Protein AF-A0A062IUS8-F1 (afdb_monomer)

Sequence (149 aa):
MNAIELIRKCTFEQAKKFIADIPEGFTHYSFEHQAFINLDYFSVSFLNAKPIQTPHLVNLNEFRRLVQSLDIILNHKGINTARMFAQQGRKLACSIEYAIKFSNPLEQDALVRLEMAVSDYDLIFGALESKPYPIPERKYTVQVHNWGY

Organism: NCBI:txid1310697

Mean predicted aligned error: 12.92 Å

Secondary structure (DSSP, 8-state):
--HHHHHHHS-HHHHHHHHHT--TTSEEEPTTS-EEEEGGGS--TT------SS--EEEHHHHHHHHHHHHHHHHTTSHHHHHHHHHHHHHHHTSHHHHHHTTSHHHHHHHHHHHHHHHHHHHHHTTT--SPPPP--------------

Radius of gyration: 21.49 Å; Cα contacts (8 Å, |Δi|>4): 123; chains: 1; bounding box: 57×41×66 Å

Structure (mmCIF, N/CA/C/O backbone):
data_AF-A0A062IUS8-F1
#
_entry.id   AF-A0A062IUS8-F1
#
loop_
_atom_site.group_PDB
_atom_site.id
_atom_site.type_symbol
_atom_site.label_atom_id
_atom_site.label_alt_id
_atom_site.label_comp_id
_atom_site.label_asym_id
_atom_site.label_entity_id
_atom_site.label_seq_id
_atom_site.pdbx_PDB_ins_code
_atom_site.Cartn_x
_atom_site.Cartn_y
_atom_site.Cartn_z
_atom_site.occupancy
_atom_site.B_iso_or_equiv
_atom_site.auth_seq_id
_atom_site.auth_comp_id
_atom_site.auth_asym_id
_atom_site.auth_atom_id
_atom_site.pdbx_PDB_model_num
ATOM 1 N N . MET A 1 1 ? 17.426 -2.307 -7.201 1.00 67.62 1 MET A N 1
ATOM 2 C CA . MET A 1 1 ? 16.376 -1.338 -6.829 1.00 67.62 1 MET A CA 1
ATOM 3 C C . MET A 1 1 ? 15.210 -2.122 -6.257 1.00 67.62 1 MET A C 1
ATOM 5 O O . MET A 1 1 ? 14.869 -3.128 -6.863 1.00 67.62 1 MET A O 1
ATOM 9 N N . ASN A 1 2 ? 14.652 -1.734 -5.109 1.00 77.06 2 ASN A N 1
ATOM 10 C CA . ASN A 1 2 ? 13.489 -2.416 -4.509 1.00 77.06 2 ASN A CA 1
ATOM 11 C C . ASN A 1 2 ? 12.164 -1.676 -4.805 1.00 77.06 2 ASN A C 1
ATOM 13 O O . ASN A 1 2 ? 12.170 -0.585 -5.379 1.00 77.06 2 ASN A O 1
ATOM 17 N N . ALA A 1 3 ? 11.020 -2.267 -4.437 1.00 79.12 3 ALA A N 1
ATOM 18 C CA . ALA A 1 3 ? 9.698 -1.696 -4.720 1.00 79.12 3 ALA A CA 1
ATOM 19 C C . A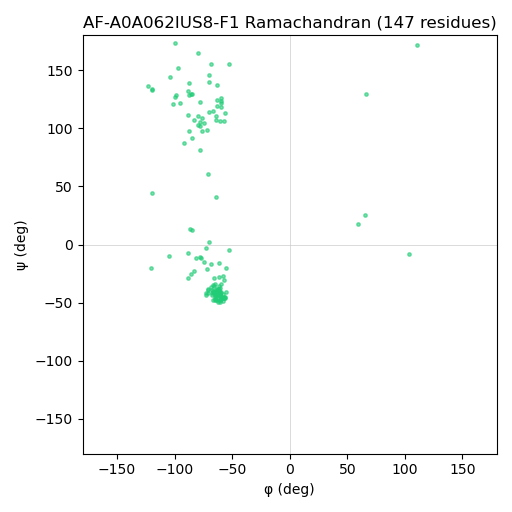LA A 1 3 ? 9.476 -0.323 -4.055 1.00 79.12 3 ALA A C 1
ATOM 21 O O . ALA A 1 3 ? 8.886 0.569 -4.664 1.00 79.12 3 ALA A O 1
ATOM 22 N N . ILE A 1 4 ? 10.009 -0.125 -2.844 1.00 83.06 4 ILE A N 1
ATOM 23 C CA . ILE A 1 4 ? 9.944 1.149 -2.111 1.00 83.06 4 ILE A CA 1
ATOM 24 C C . ILE A 1 4 ? 10.711 2.246 -2.861 1.00 83.06 4 ILE A C 1
ATOM 26 O O . ILE A 1 4 ? 10.201 3.347 -3.057 1.00 83.06 4 ILE A O 1
ATOM 30 N N . GLU A 1 5 ? 11.933 1.955 -3.308 1.00 77.44 5 GLU A N 1
ATOM 31 C CA . GLU A 1 5 ? 12.760 2.881 -4.087 1.00 77.44 5 GLU A CA 1
ATOM 32 C C . GLU A 1 5 ? 12.118 3.240 -5.426 1.00 77.44 5 GLU A C 1
ATOM 34 O O . GLU A 1 5 ? 12.198 4.395 -5.845 1.00 77.44 5 GLU A O 1
ATOM 39 N N . LEU A 1 6 ? 11.474 2.273 -6.087 1.00 77.75 6 LEU A N 1
ATOM 40 C CA . LEU A 1 6 ? 10.741 2.516 -7.325 1.00 77.75 6 LEU A CA 1
ATOM 41 C C . LEU A 1 6 ? 9.584 3.495 -7.081 1.00 77.75 6 LEU A C 1
ATOM 43 O O . LEU A 1 6 ? 9.510 4.509 -7.770 1.00 77.75 6 LEU A O 1
ATOM 47 N N . ILE A 1 7 ? 8.761 3.258 -6.052 1.00 80.56 7 ILE A N 1
ATOM 48 C CA . ILE A 1 7 ? 7.646 4.147 -5.677 1.00 80.56 7 ILE A CA 1
ATOM 49 C C . ILE A 1 7 ? 8.120 5.547 -5.302 1.00 80.56 7 ILE A C 1
ATOM 51 O O . ILE A 1 7 ? 7.465 6.516 -5.656 1.00 80.56 7 ILE A O 1
ATOM 55 N N . ARG A 1 8 ? 9.261 5.686 -4.620 1.00 78.75 8 ARG A N 1
ATOM 56 C CA . ARG A 1 8 ? 9.828 7.006 -4.294 1.00 78.75 8 ARG A CA 1
ATOM 57 C C . ARG A 1 8 ? 10.282 7.786 -5.530 1.00 78.75 8 ARG A C 1
ATOM 59 O O . ARG A 1 8 ? 10.314 9.012 -5.489 1.00 78.75 8 ARG A O 1
ATOM 66 N N . LYS A 1 9 ? 10.692 7.093 -6.597 1.00 76.50 9 LYS A N 1
ATOM 67 C CA . LYS A 1 9 ? 11.213 7.707 -7.829 1.00 76.50 9 LYS A CA 1
ATOM 68 C C . LYS A 1 9 ? 10.125 8.037 -8.850 1.00 76.50 9 LYS A C 1
ATOM 70 O O . LYS A 1 9 ? 10.317 8.962 -9.633 1.00 76.50 9 LYS A O 1
ATOM 75 N N . CYS A 1 10 ? 9.017 7.301 -8.866 1.00 72.44 10 CYS A N 1
ATOM 76 C CA . CYS A 1 10 ? 7.859 7.606 -9.707 1.00 72.44 10 CYS A CA 1
ATOM 77 C C . CYS A 1 10 ? 6.791 8.38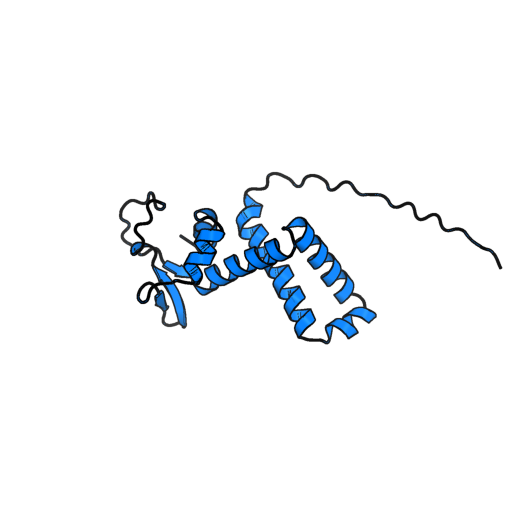1 -8.924 1.00 72.44 10 CYS A C 1
ATOM 79 O O . CYS A 1 10 ? 6.651 8.220 -7.717 1.00 72.44 10 CYS A O 1
ATOM 81 N N . THR A 1 11 ? 5.984 9.205 -9.592 1.00 72.19 11 THR A N 1
ATOM 82 C CA . THR A 1 11 ? 4.786 9.751 -8.937 1.00 72.19 11 THR A CA 1
ATOM 83 C C . THR A 1 11 ? 3.770 8.634 -8.681 1.00 72.19 11 THR A C 1
ATOM 85 O O . THR A 1 11 ? 3.749 7.625 -9.389 1.00 72.19 11 THR A O 1
ATOM 88 N N . PHE A 1 12 ? 2.892 8.806 -7.690 1.00 80.25 12 PHE A N 1
ATOM 89 C CA . PHE A 1 12 ? 1.845 7.821 -7.397 1.00 80.25 12 PHE A CA 1
ATOM 90 C C . PHE A 1 12 ? 0.971 7.505 -8.627 1.00 80.25 12 PHE A C 1
ATOM 92 O O . PHE A 1 12 ? 0.710 6.341 -8.920 1.00 80.25 12 PHE A O 1
ATOM 99 N N . GLU A 1 13 ? 0.615 8.523 -9.416 1.00 78.25 13 GLU A N 1
ATOM 100 C CA . GLU A 1 13 ? -0.141 8.357 -10.666 1.00 78.25 13 GLU A CA 1
ATOM 101 C C . GLU A 1 13 ? 0.612 7.527 -11.714 1.00 78.25 13 GLU A C 1
ATOM 103 O O . GLU A 1 13 ? 0.025 6.683 -12.393 1.00 78.25 13 GLU A O 1
ATOM 108 N N . GLN A 1 14 ? 1.932 7.716 -11.824 1.00 77.00 14 GLN A N 1
ATOM 109 C CA . GLN A 1 14 ? 2.771 6.897 -12.699 1.00 77.00 14 GLN A CA 1
ATOM 110 C C . GLN A 1 14 ? 2.796 5.441 -12.230 1.00 77.00 14 GLN A C 1
ATOM 112 O O . GLN A 1 14 ? 2.638 4.547 -13.055 1.00 77.00 14 GLN A O 1
ATOM 117 N N . ALA A 1 15 ? 2.925 5.198 -10.923 1.00 79.75 15 ALA A N 1
ATOM 118 C CA . ALA A 1 15 ? 2.895 3.853 -10.347 1.00 79.75 15 ALA A CA 1
ATOM 119 C C . ALA A 1 15 ? 1.539 3.155 -10.564 1.00 79.75 15 ALA A C 1
ATOM 121 O O . ALA A 1 15 ? 1.485 1.966 -10.880 1.00 79.75 15 ALA A O 1
ATOM 122 N N . LYS A 1 16 ? 0.436 3.902 -10.443 1.00 82.12 16 LYS A N 1
ATOM 123 C CA . LYS A 1 16 ? -0.926 3.402 -10.666 1.00 82.12 16 LYS A CA 1
ATOM 124 C C . LYS A 1 16 ? -1.157 3.023 -12.126 1.00 82.12 16 LYS A C 1
ATOM 126 O O . LYS A 1 16 ? -1.611 1.913 -12.401 1.00 82.12 16 LYS A O 1
ATOM 131 N N . LYS A 1 17 ? -0.774 3.900 -13.060 1.00 79.56 17 LYS A N 1
ATOM 132 C CA . LYS A 1 17 ? -0.831 3.615 -14.501 1.00 79.56 17 LYS A CA 1
ATOM 133 C C . LYS A 1 17 ? 0.041 2.416 -14.871 1.00 79.56 17 LYS A C 1
ATOM 135 O O . LYS A 1 17 ? -0.379 1.556 -15.633 1.00 79.56 17 LYS A O 1
ATOM 140 N N . PHE A 1 18 ? 1.227 2.332 -14.277 1.00 75.31 18 PHE A N 1
ATOM 141 C CA . PHE A 1 18 ? 2.157 1.235 -14.500 1.00 75.31 18 PHE A CA 1
ATOM 142 C C . PHE A 1 18 ? 1.544 -0.128 -14.177 1.00 75.31 18 PHE A C 1
ATOM 144 O O . PHE A 1 18 ? 1.691 -1.059 -14.955 1.00 75.31 18 PHE A O 1
ATOM 151 N N . ILE A 1 19 ? 0.854 -0.259 -13.039 1.00 78.69 19 ILE A N 1
ATOM 152 C CA . ILE A 1 19 ? 0.227 -1.528 -12.640 1.00 78.69 19 ILE A CA 1
ATOM 153 C C . ILE A 1 19 ? -0.921 -1.921 -13.572 1.00 78.69 19 ILE A C 1
ATOM 155 O O . ILE A 1 19 ? -1.122 -3.118 -13.789 1.00 78.69 19 ILE A O 1
ATOM 159 N N . ALA A 1 20 ? -1.668 -0.940 -14.084 1.00 77.62 20 ALA A N 1
ATOM 160 C CA . ALA A 1 20 ? -2.782 -1.175 -14.995 1.00 77.62 20 ALA A CA 1
ATOM 161 C C . ALA A 1 20 ? -2.309 -1.715 -16.354 1.00 77.62 20 ALA A C 1
ATOM 163 O O . ALA A 1 20 ? -2.921 -2.639 -16.883 1.00 77.62 20 ALA A O 1
ATOM 164 N N . ASP A 1 21 ? -1.183 -1.200 -16.853 1.00 71.62 21 ASP A N 1
ATOM 165 C CA . ASP A 1 21 ? -0.694 -1.439 -18.213 1.00 71.62 21 ASP A CA 1
ATOM 166 C C . ASP A 1 21 ? 0.691 -2.115 -18.227 1.00 71.62 21 ASP A C 1
ATOM 168 O O . ASP A 1 21 ? 1.586 -1.699 -18.966 1.00 71.62 21 ASP A O 1
ATOM 172 N N . ILE A 1 22 ? 0.917 -3.139 -17.393 1.00 70.25 22 ILE A N 1
ATOM 173 C CA . ILE A 1 22 ? 2.190 -3.883 -17.413 1.00 70.25 22 ILE A CA 1
ATOM 174 C C . ILE A 1 22 ? 2.292 -4.631 -18.750 1.00 70.25 22 ILE A C 1
ATOM 176 O O . ILE A 1 22 ? 1.493 -5.545 -18.971 1.00 70.25 22 ILE A O 1
ATOM 180 N N . PRO A 1 23 ? 3.257 -4.305 -19.631 1.00 63.16 23 PRO A N 1
ATOM 181 C CA . PRO A 1 23 ? 3.311 -4.930 -20.941 1.00 63.16 23 PRO A CA 1
ATOM 182 C C . PRO A 1 23 ? 3.721 -6.403 -20.837 1.00 63.16 23 PRO A C 1
ATOM 184 O O . PRO A 1 23 ? 4.534 -6.800 -19.993 1.00 63.16 23 PRO A O 1
ATOM 187 N N . GLU A 1 24 ? 3.165 -7.217 -21.727 1.00 54.88 24 GLU A N 1
ATOM 188 C CA . GLU A 1 24 ? 3.477 -8.639 -21.844 1.00 54.88 24 GLU A CA 1
ATOM 189 C C . GLU A 1 24 ? 4.981 -8.810 -22.157 1.00 54.88 24 GLU A C 1
ATOM 191 O O . GLU A 1 24 ? 5.498 -8.204 -23.094 1.00 54.88 24 GLU A O 1
ATOM 196 N N . GLY A 1 25 ? 5.717 -9.560 -21.324 1.00 57.62 25 GLY A N 1
ATOM 197 C CA . GLY A 1 25 ? 7.180 -9.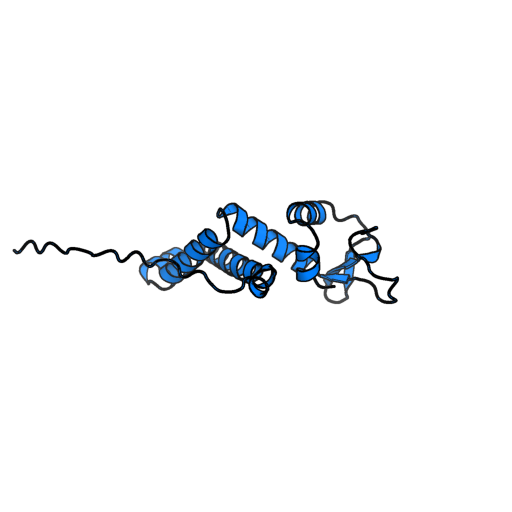740 -21.434 1.00 57.62 25 GLY A CA 1
ATOM 198 C C . GLY A 1 25 ? 8.039 -8.955 -20.429 1.00 57.62 25 GLY A C 1
ATOM 199 O O . GLY A 1 25 ? 9.234 -9.217 -20.306 1.00 57.62 25 GLY A O 1
ATOM 200 N N . PHE A 1 26 ? 7.445 -8.045 -19.650 1.00 61.53 26 PHE A N 1
ATOM 201 C CA . PHE A 1 26 ? 8.149 -7.301 -18.590 1.00 61.53 26 PHE A CA 1
ATOM 202 C C . PHE A 1 26 ? 8.146 -8.024 -17.241 1.00 61.53 26 PHE A C 1
ATOM 204 O O . PHE A 1 26 ? 8.806 -7.584 -16.296 1.00 61.53 26 PHE A O 1
ATOM 211 N N . THR A 1 27 ? 7.402 -9.124 -17.150 1.00 60.50 27 THR A N 1
ATOM 212 C CA . THR A 1 27 ? 7.282 -9.955 -15.959 1.00 60.50 27 THR A CA 1
ATOM 213 C C . THR A 1 27 ? 8.144 -11.207 -16.095 1.00 60.50 27 THR A C 1
ATOM 215 O O . THR A 1 27 ? 7.977 -12.008 -17.009 1.00 60.50 27 THR A O 1
ATOM 218 N N . HIS A 1 28 ? 9.085 -11.376 -15.169 1.00 66.19 28 HIS A N 1
ATOM 219 C CA . HIS A 1 28 ? 9.855 -12.607 -15.003 1.00 66.19 28 HIS A CA 1
ATOM 220 C C . HIS A 1 28 ? 9.239 -13.408 -13.866 1.00 66.19 28 HIS A C 1
ATOM 222 O O . HIS A 1 28 ? 9.039 -12.874 -12.776 1.00 66.19 28 HIS A O 1
ATOM 228 N N . TYR A 1 29 ? 8.942 -14.679 -14.111 1.00 60.22 29 TYR A N 1
ATOM 229 C CA . TYR A 1 29 ? 8.454 -15.591 -13.082 1.00 60.22 29 TYR A CA 1
ATOM 230 C C . TYR A 1 29 ? 9.638 -16.374 -12.518 1.00 60.22 29 TYR A C 1
ATOM 232 O O . TYR A 1 29 ? 10.352 -17.039 -13.267 1.00 60.22 29 TYR A O 1
ATOM 240 N N . SER A 1 30 ? 9.873 -16.286 -11.207 1.00 57.12 30 SER A N 1
ATOM 241 C CA . SER A 1 30 ? 10.826 -17.180 -10.543 1.00 57.12 30 SER A CA 1
ATOM 242 C C . SER A 1 30 ? 10.194 -18.549 -10.271 1.00 57.12 30 SER A C 1
ATOM 244 O O . SER A 1 30 ? 8.970 -18.697 -10.266 1.00 57.12 30 SER A O 1
ATOM 246 N N . PHE A 1 31 ? 11.031 -19.546 -9.968 1.00 52.12 31 PHE A N 1
ATOM 247 C CA . PHE A 1 31 ? 10.591 -20.876 -9.518 1.00 52.12 31 PHE A CA 1
ATOM 248 C C . PHE A 1 31 ? 9.677 -20.832 -8.276 1.00 52.12 31 PHE A C 1
ATOM 250 O O . PHE A 1 31 ? 8.903 -21.755 -8.042 1.00 52.12 31 PHE A O 1
ATOM 257 N N . GLU A 1 32 ? 9.714 -19.741 -7.507 1.00 58.94 32 GLU A N 1
ATOM 258 C CA . GLU A 1 32 ? 8.869 -19.512 -6.330 1.00 58.94 32 GLU A CA 1
ATOM 259 C C . GLU A 1 32 ? 7.507 -18.876 -6.669 1.00 58.94 32 GLU A C 1
ATOM 261 O O . GLU A 1 32 ? 6.816 -18.390 -5.777 1.00 58.94 32 GLU A O 1
ATOM 266 N N . HIS A 1 33 ? 7.106 -18.851 -7.946 1.00 60.94 33 HIS A N 1
ATOM 267 C CA . HIS A 1 33 ? 5.874 -18.209 -8.436 1.00 60.94 33 HIS A CA 1
ATOM 268 C C . HIS A 1 33 ? 5.799 -16.700 -8.148 1.00 60.94 33 HIS A C 1
ATOM 270 O O . HIS A 1 33 ? 4.728 -16.091 -8.208 1.00 60.94 33 HIS A O 1
ATOM 276 N N . GLN A 1 34 ? 6.933 -16.066 -7.849 1.00 64.38 34 GLN A N 1
ATOM 277 C CA . GLN A 1 34 ? 7.000 -14.622 -7.680 1.00 64.38 34 GLN A CA 1
ATOM 278 C C . GLN A 1 34 ? 7.189 -13.966 -9.046 1.00 64.38 34 GLN A C 1
ATOM 280 O O . GLN A 1 34 ? 8.074 -14.344 -9.814 1.00 64.38 34 GLN A O 1
ATOM 285 N N . ALA A 1 35 ? 6.343 -12.981 -9.340 1.00 74.44 35 ALA A N 1
ATOM 286 C CA . ALA A 1 35 ? 6.466 -12.162 -10.534 1.00 74.44 35 ALA A CA 1
ATOM 287 C C . ALA A 1 35 ? 7.379 -10.964 -10.245 1.00 74.44 35 ALA A C 1
ATOM 289 O O . ALA A 1 35 ? 7.197 -10.260 -9.249 1.00 74.44 35 ALA A O 1
ATOM 290 N N . PHE A 1 36 ? 8.333 -10.712 -11.134 1.00 76.88 36 PHE A N 1
ATOM 291 C CA . PHE A 1 36 ? 9.263 -9.592 -11.058 1.00 76.88 36 PHE A CA 1
ATOM 292 C C . PHE A 1 36 ? 9.126 -8.701 -12.280 1.00 76.88 36 PHE A C 1
ATOM 294 O O . PHE A 1 36 ? 9.126 -9.185 -13.404 1.00 76.88 36 PHE A O 1
ATOM 301 N N . ILE A 1 37 ? 9.066 -7.397 -12.066 1.00 75.38 37 ILE A N 1
ATOM 302 C CA . ILE A 1 37 ? 9.172 -6.387 -13.111 1.00 75.38 37 ILE A CA 1
ATOM 303 C C . ILE A 1 37 ? 10.648 -6.243 -13.470 1.00 75.38 37 ILE A C 1
ATOM 305 O O . ILE A 1 37 ? 11.446 -5.906 -12.596 1.00 75.38 37 ILE A O 1
ATOM 309 N N . ASN A 1 38 ? 11.006 -6.443 -14.737 1.00 74.75 38 ASN A N 1
ATOM 310 C CA . ASN A 1 38 ? 12.327 -6.078 -15.237 1.00 74.75 38 ASN A CA 1
ATOM 311 C C . ASN A 1 38 ? 12.325 -4.625 -15.719 1.00 74.75 38 ASN A C 1
ATOM 313 O O . ASN A 1 38 ? 11.686 -4.275 -16.711 1.00 74.75 38 ASN A O 1
ATOM 317 N N . LEU A 1 39 ? 13.047 -3.782 -14.986 1.00 70.75 39 LEU A N 1
ATOM 318 C CA . LEU A 1 39 ? 13.099 -2.350 -15.233 1.00 70.75 39 LEU A CA 1
ATOM 319 C C . LEU A 1 39 ? 14.075 -1.945 -16.343 1.00 70.75 39 LEU A C 1
ATOM 321 O O . LEU A 1 39 ? 14.002 -0.809 -16.798 1.00 70.75 39 LEU A O 1
ATOM 325 N N . ASP A 1 40 ? 14.941 -2.843 -16.818 1.00 63.25 40 ASP A N 1
ATOM 326 C CA . ASP A 1 40 ? 15.890 -2.543 -17.901 1.00 63.25 40 ASP A CA 1
ATOM 327 C C . ASP A 1 40 ? 15.203 -2.420 -19.268 1.00 63.25 40 ASP A C 1
ATOM 329 O O . ASP A 1 40 ? 15.730 -1.784 -20.176 1.00 63.25 40 ASP A O 1
ATOM 333 N N . TYR A 1 41 ? 14.002 -2.991 -19.412 1.00 58.16 41 TYR A N 1
ATOM 334 C CA . TYR A 1 41 ? 13.165 -2.829 -20.605 1.00 58.16 41 TYR A CA 1
ATOM 335 C C . TYR A 1 41 ? 12.440 -1.484 -20.656 1.00 58.16 41 TYR A C 1
ATOM 337 O O . TYR A 1 41 ? 11.861 -1.125 -21.683 1.00 58.16 41 TYR A O 1
ATOM 345 N N . PHE A 1 42 ? 12.456 -0.722 -19.564 1.00 59.78 42 PHE A N 1
ATOM 346 C CA . PHE A 1 42 ? 11.979 0.644 -19.603 1.00 59.78 42 PHE A CA 1
ATOM 347 C C . PHE A 1 42 ? 13.118 1.549 -20.062 1.00 59.78 42 PHE A C 1
ATOM 349 O O . PHE A 1 42 ? 14.193 1.565 -19.465 1.00 59.78 42 PHE A O 1
ATOM 356 N N . SER A 1 43 ? 12.859 2.403 -21.057 1.00 51.34 43 SER A N 1
ATOM 357 C CA . SER A 1 43 ? 13.693 3.583 -21.299 1.00 51.34 43 SER A CA 1
ATOM 358 C C . SER A 1 43 ? 13.445 4.598 -20.178 1.00 51.34 43 SER A C 1
ATOM 360 O O . SER A 1 43 ? 12.911 5.688 -20.398 1.00 51.34 43 SER A O 1
ATOM 362 N N . VAL A 1 44 ? 13.726 4.227 -18.929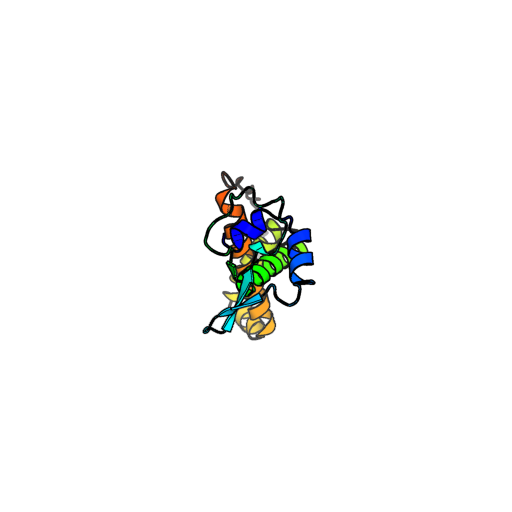 1.00 46.66 44 VAL A N 1
ATOM 363 C CA . VAL A 1 44 ? 13.584 5.162 -17.829 1.00 46.66 44 VAL A CA 1
ATOM 364 C C . VAL A 1 44 ? 14.776 6.101 -17.898 1.00 46.66 44 VAL A C 1
ATOM 366 O O . VAL A 1 44 ? 15.828 5.850 -17.323 1.00 46.66 44 VAL A O 1
ATOM 369 N N . SER A 1 45 ? 14.560 7.264 -18.500 1.00 45.31 45 SER A N 1
ATOM 370 C CA . SER A 1 45 ? 15.322 8.481 -18.213 1.00 45.31 45 SER A CA 1
ATOM 371 C C . SER A 1 45 ? 15.350 8.832 -16.704 1.00 45.31 45 SER A C 1
ATOM 373 O O . SER A 1 45 ? 16.053 9.753 -16.308 1.00 45.31 45 SER A O 1
ATOM 375 N N . PHE A 1 46 ? 14.633 8.084 -15.845 1.00 47.12 46 PHE A N 1
ATOM 376 C CA . PHE A 1 46 ? 14.677 8.147 -14.378 1.00 47.12 46 PHE A CA 1
ATOM 377 C C . PHE A 1 46 ? 15.817 7.336 -13.737 1.00 47.12 46 PHE A C 1
ATOM 379 O O . PHE A 1 46 ? 16.194 7.595 -12.591 1.00 47.12 46 PHE A O 1
ATOM 386 N N . LEU A 1 47 ? 16.352 6.320 -14.417 1.00 50.19 47 LEU A N 1
ATOM 387 C CA . LEU A 1 47 ? 17.498 5.559 -13.936 1.00 50.19 47 LEU A CA 1
ATOM 388 C C . LEU A 1 47 ? 18.742 6.231 -14.514 1.00 50.19 47 LEU A C 1
ATOM 390 O O . LEU A 1 47 ? 19.236 5.829 -15.558 1.00 50.19 47 LEU A O 1
ATOM 394 N N . ASN A 1 48 ? 19.285 7.240 -13.828 1.00 46.88 48 ASN A N 1
ATOM 395 C CA . ASN A 1 48 ? 20.653 7.742 -14.057 1.00 46.88 48 ASN A CA 1
ATOM 396 C C . ASN A 1 48 ? 21.717 6.665 -13.718 1.00 46.88 48 ASN A C 1
ATOM 398 O O . ASN A 1 48 ? 22.720 6.931 -13.058 1.00 46.88 48 ASN A O 1
ATOM 402 N N . ALA A 1 49 ? 21.472 5.413 -14.091 1.00 48.22 49 ALA A N 1
ATOM 403 C CA . ALA A 1 49 ? 22.319 4.275 -13.836 1.00 48.22 49 ALA A CA 1
ATOM 404 C C . ALA A 1 49 ? 23.121 3.990 -15.105 1.00 48.22 49 ALA A C 1
ATOM 406 O O . ALA A 1 49 ? 22.572 3.842 -16.195 1.00 48.22 49 ALA A O 1
ATOM 407 N N . LYS A 1 50 ? 24.445 3.919 -14.951 1.00 48.19 50 LYS A N 1
ATOM 408 C CA . LYS A 1 50 ? 25.334 3.335 -15.963 1.00 48.19 50 LYS A CA 1
ATOM 409 C C . LYS A 1 50 ? 24.828 1.924 -16.315 1.00 48.19 50 LYS A C 1
ATOM 411 O O . LYS A 1 50 ? 24.180 1.312 -15.468 1.00 48.19 50 LYS A O 1
ATOM 416 N N . PRO A 1 51 ? 25.125 1.384 -17.507 1.00 45.62 51 PRO A N 1
ATOM 417 C CA . PRO A 1 51 ? 24.767 0.006 -17.834 1.00 45.62 51 PRO A CA 1
ATOM 418 C C . PRO A 1 51 ? 25.381 -0.936 -16.785 1.00 45.62 51 PRO A C 1
ATOM 420 O O . PRO A 1 51 ? 26.603 -1.009 -16.649 1.00 45.62 51 PRO A O 1
ATOM 423 N N . ILE A 1 52 ? 24.533 -1.589 -15.989 1.00 51.50 52 ILE A N 1
ATOM 424 C CA . ILE A 1 52 ? 24.925 -2.522 -14.926 1.00 51.50 52 ILE A CA 1
ATOM 425 C C . ILE A 1 52 ? 24.675 -3.949 -15.428 1.00 51.50 52 ILE A C 1
ATOM 427 O O . ILE A 1 52 ? 23.725 -4.206 -16.158 1.00 51.50 52 ILE A O 1
ATOM 431 N N . GLN A 1 53 ? 25.555 -4.875 -15.043 1.00 48.44 53 GLN A N 1
ATOM 432 C CA . GLN A 1 53 ? 25.569 -6.275 -15.489 1.00 48.44 53 GLN A CA 1
ATOM 433 C C . GLN A 1 53 ? 24.441 -7.152 -14.902 1.00 48.44 53 GLN A C 1
ATOM 435 O O . GLN A 1 53 ? 24.345 -8.323 -15.257 1.00 48.44 53 GLN A O 1
ATOM 440 N N . THR A 1 54 ? 23.596 -6.625 -14.011 1.00 53.88 54 THR A N 1
ATOM 441 C CA . THR A 1 54 ? 22.505 -7.360 -13.353 1.00 53.88 54 THR A CA 1
ATOM 442 C C . THR A 1 54 ? 21.158 -6.692 -13.606 1.00 53.88 54 THR A C 1
ATOM 444 O O . THR A 1 54 ? 21.069 -5.466 -13.497 1.00 53.88 54 THR A O 1
ATOM 447 N N . PRO A 1 55 ? 20.105 -7.475 -13.916 1.00 60.94 55 PRO A N 1
ATOM 448 C CA . PRO A 1 55 ? 18.832 -6.889 -14.262 1.00 60.94 55 PRO A CA 1
ATOM 449 C C . PRO A 1 55 ? 18.159 -6.234 -13.056 1.00 60.94 55 PRO A C 1
ATOM 451 O O . PRO A 1 55 ? 18.162 -6.778 -11.945 1.00 60.94 55 PRO A O 1
ATOM 454 N N . HIS A 1 56 ? 17.547 -5.073 -13.267 1.00 70.69 56 HIS A N 1
ATOM 455 C CA . HIS A 1 56 ? 16.805 -4.362 -12.231 1.00 70.69 56 HIS A CA 1
ATOM 456 C C . HIS A 1 56 ? 15.429 -5.004 -12.037 1.00 70.69 56 HIS A C 1
ATOM 458 O O . HIS A 1 56 ? 14.421 -4.531 -12.560 1.00 70.69 56 HIS A O 1
ATOM 464 N N . LEU A 1 57 ? 15.395 -6.094 -11.272 1.00 75.94 57 LEU A N 1
ATOM 465 C CA . LEU A 1 57 ? 14.171 -6.817 -10.942 1.00 75.94 57 LEU A CA 1
ATOM 466 C C . LEU A 1 57 ? 13.505 -6.240 -9.685 1.00 75.94 57 LEU A C 1
ATOM 468 O O . LEU A 1 57 ? 14.139 -6.117 -8.638 1.00 75.94 57 LEU A O 1
ATOM 472 N N . VAL A 1 58 ? 12.213 -5.924 -9.775 1.00 79.25 58 VAL A N 1
ATOM 473 C CA . VAL A 1 58 ? 11.376 -5.495 -8.641 1.00 79.25 58 VAL A CA 1
ATOM 474 C C . VAL A 1 58 ? 10.230 -6.474 -8.454 1.00 79.25 58 VAL A C 1
ATOM 476 O O . VAL A 1 58 ? 9.548 -6.806 -9.416 1.00 79.25 58 VAL A O 1
ATOM 479 N N . ASN A 1 59 ? 9.980 -6.920 -7.222 1.00 83.31 59 ASN A N 1
ATOM 480 C CA . ASN A 1 59 ? 8.862 -7.816 -6.940 1.00 83.31 59 ASN A CA 1
ATOM 481 C C . ASN A 1 59 ? 7.523 -7.117 -7.248 1.00 83.31 59 ASN A C 1
ATOM 483 O O . ASN A 1 59 ? 7.181 -6.090 -6.657 1.00 83.31 59 ASN A O 1
ATOM 487 N N . LEU A 1 60 ? 6.761 -7.683 -8.185 1.00 83.69 60 LEU A N 1
ATOM 488 C CA . LEU A 1 60 ? 5.507 -7.115 -8.670 1.00 83.69 60 LEU A CA 1
ATOM 489 C C . LEU A 1 60 ? 4.425 -7.107 -7.589 1.00 83.69 60 LEU A C 1
ATOM 491 O O . LEU A 1 60 ? 3.666 -6.146 -7.486 1.00 83.69 60 LEU A O 1
ATOM 495 N N . ASN A 1 61 ? 4.340 -8.171 -6.793 1.00 85.06 61 ASN A N 1
ATOM 496 C CA . ASN A 1 61 ? 3.327 -8.290 -5.748 1.00 85.06 61 ASN A CA 1
ATOM 497 C C . ASN A 1 61 ? 3.571 -7.259 -4.647 1.00 85.06 61 ASN A C 1
ATOM 499 O O . ASN A 1 61 ? 2.636 -6.597 -4.201 1.00 85.06 61 ASN A O 1
ATOM 503 N N . GLU A 1 62 ?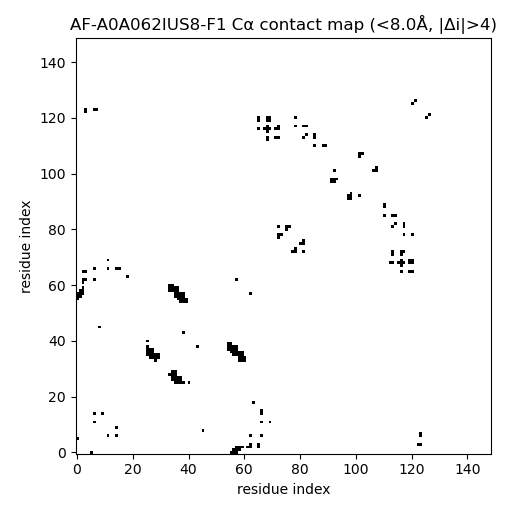 4.833 -7.074 -4.263 1.00 86.56 62 GLU A N 1
ATOM 504 C CA . GLU A 1 62 ? 5.227 -6.036 -3.317 1.00 86.56 62 GLU A CA 1
ATOM 505 C C . GLU A 1 62 ? 4.913 -4.638 -3.864 1.00 86.56 62 GLU A C 1
ATOM 507 O O . GLU A 1 62 ? 4.272 -3.842 -3.180 1.00 86.56 62 GLU A O 1
ATOM 512 N N . PHE A 1 63 ? 5.280 -4.355 -5.116 1.00 87.25 63 PHE A N 1
ATOM 513 C CA . PHE A 1 63 ? 4.988 -3.073 -5.757 1.00 87.25 63 PHE A CA 1
ATOM 514 C C . PHE A 1 63 ? 3.480 -2.788 -5.835 1.00 87.25 63 PHE A C 1
ATOM 516 O O . PHE A 1 63 ? 3.036 -1.703 -5.460 1.00 87.25 63 PHE A O 1
ATOM 523 N N . ARG A 1 64 ? 2.671 -3.777 -6.237 1.00 88.12 64 ARG A N 1
ATOM 524 C CA . ARG A 1 64 ? 1.203 -3.670 -6.269 1.00 88.12 64 ARG A CA 1
ATOM 525 C C . ARG A 1 64 ? 0.614 -3.378 -4.898 1.00 88.12 64 ARG A C 1
ATOM 527 O O . ARG A 1 64 ? -0.212 -2.477 -4.783 1.00 88.12 64 ARG A O 1
ATOM 534 N N . ARG A 1 65 ? 1.059 -4.108 -3.874 1.00 90.31 65 ARG A N 1
ATOM 535 C CA . ARG A 1 65 ? 0.623 -3.920 -2.487 1.00 90.31 65 ARG A CA 1
ATOM 536 C C . ARG A 1 65 ? 0.893 -2.494 -2.017 1.00 90.31 65 ARG A C 1
ATOM 538 O O . ARG A 1 65 ? -0.011 -1.844 -1.512 1.00 90.31 65 ARG A O 1
ATOM 545 N N . LEU A 1 66 ? 2.101 -1.982 -2.243 1.00 91.00 66 LEU A N 1
ATOM 546 C CA . LEU A 1 66 ? 2.469 -0.629 -1.831 1.00 91.00 66 LEU A CA 1
ATOM 547 C C . LEU A 1 66 ? 1.641 0.450 -2.555 1.00 91.00 66 LEU A C 1
ATOM 549 O O . LEU A 1 66 ? 1.204 1.407 -1.921 1.00 91.00 66 LEU A O 1
ATOM 553 N N . VAL A 1 67 ? 1.358 0.296 -3.855 1.00 90.69 67 VAL A N 1
ATOM 554 C CA . VAL A 1 67 ? 0.469 1.230 -4.577 1.00 90.69 67 VAL A CA 1
ATOM 555 C C . VAL A 1 67 ? -0.969 1.150 -4.052 1.00 90.69 67 VAL A C 1
ATOM 557 O O . VAL A 1 67 ? -1.601 2.185 -3.854 1.00 90.69 67 VAL A O 1
ATOM 560 N N . GLN A 1 68 ? -1.485 -0.048 -3.768 1.00 92.38 68 GLN A N 1
ATOM 561 C CA . GLN A 1 68 ? -2.805 -0.212 -3.145 1.00 92.38 68 GLN A CA 1
ATOM 562 C C . GLN A 1 68 ? -2.871 0.455 -1.768 1.00 92.38 68 GLN A C 1
ATOM 564 O O . GLN A 1 68 ? -3.840 1.149 -1.470 1.00 92.38 68 GLN A O 1
ATOM 569 N N . SER A 1 69 ? -1.829 0.303 -0.952 1.00 93.06 69 SER A N 1
ATOM 570 C CA . SER A 1 69 ? -1.706 0.968 0.343 1.00 93.06 69 SER A CA 1
ATOM 571 C C . SER A 1 69 ? -1.800 2.488 0.207 1.00 93.06 69 SER A C 1
ATOM 573 O O . SER A 1 69 ? -2.574 3.121 0.921 1.00 93.06 69 SER A O 1
ATOM 575 N N . LEU A 1 70 ? -1.100 3.089 -0.758 1.00 91.44 70 LEU A N 1
ATOM 576 C CA . LEU A 1 70 ? -1.194 4.530 -1.014 1.00 91.44 70 LEU A CA 1
ATOM 577 C C . LEU A 1 70 ? -2.595 4.967 -1.478 1.00 91.44 70 LEU A C 1
ATOM 579 O O . LEU A 1 70 ? -3.081 6.007 -1.033 1.00 91.44 70 LEU A O 1
ATOM 583 N N . ASP A 1 71 ? -3.272 4.167 -2.305 1.00 92.25 71 ASP A N 1
ATOM 584 C CA . ASP A 1 71 ? -4.654 4.435 -2.726 1.00 92.25 71 ASP A CA 1
ATOM 585 C C . ASP A 1 71 ? -5.619 4.415 -1.526 1.00 92.25 71 ASP A C 1
ATOM 587 O O . ASP A 1 71 ? -6.427 5.328 -1.358 1.00 92.25 71 ASP A O 1
ATOM 591 N N . ILE A 1 72 ? -5.472 3.439 -0.619 1.00 91.88 72 ILE A N 1
ATOM 592 C CA . ILE A 1 72 ? -6.237 3.367 0.638 1.00 91.88 72 ILE A CA 1
ATOM 593 C C . ILE A 1 72 ? -6.034 4.637 1.471 1.00 91.88 72 ILE A C 1
ATOM 595 O O . ILE A 1 72 ? -7.013 5.199 1.972 1.00 91.88 72 ILE A O 1
ATOM 599 N N . ILE A 1 73 ? -4.792 5.112 1.608 1.00 91.38 73 ILE A N 1
ATOM 600 C CA . ILE A 1 73 ? -4.484 6.345 2.345 1.00 91.38 73 ILE A CA 1
ATOM 601 C C . ILE A 1 73 ? -5.167 7.561 1.703 1.00 91.38 73 ILE A C 1
ATOM 603 O O . ILE A 1 73 ? -5.755 8.382 2.413 1.00 91.38 73 ILE A O 1
ATOM 607 N N . LEU A 1 74 ? -5.138 7.676 0.373 1.00 88.81 74 LEU A N 1
ATOM 608 C CA . LEU A 1 74 ? -5.792 8.770 -0.350 1.00 88.81 74 LEU A CA 1
ATOM 609 C C . LEU A 1 74 ? -7.317 8.734 -0.208 1.00 88.81 74 LEU A C 1
ATOM 611 O O . LEU A 1 74 ? -7.925 9.772 0.058 1.00 88.81 74 LEU A O 1
ATOM 615 N N . ASN A 1 75 ? -7.928 7.550 -0.282 1.00 91.38 75 ASN A N 1
ATOM 616 C CA . ASN A 1 75 ? -9.369 7.365 -0.084 1.00 91.38 75 ASN A CA 1
ATOM 617 C C . ASN A 1 75 ? -9.820 7.783 1.328 1.00 91.38 75 ASN A C 1
ATOM 619 O O . ASN A 1 75 ? -10.937 8.266 1.513 1.00 91.38 75 ASN A O 1
ATOM 623 N N . HIS A 1 76 ? -8.927 7.692 2.318 1.00 88.75 76 HIS A N 1
ATOM 624 C CA . HIS A 1 76 ? -9.149 8.188 3.679 1.00 88.75 76 HIS A CA 1
ATOM 625 C C . HIS A 1 76 ? -8.816 9.675 3.862 1.00 88.75 76 HIS A C 1
ATOM 627 O O . HIS A 1 76 ? -8.778 10.149 4.994 1.00 88.75 76 HIS A O 1
ATOM 633 N N . LYS A 1 77 ? -8.617 10.440 2.781 1.00 89.00 77 LYS A N 1
ATOM 634 C CA . LYS A 1 77 ? -8.246 11.868 2.807 1.00 89.00 77 LYS A CA 1
ATOM 635 C C . LYS A 1 77 ? -6.854 12.136 3.404 1.00 89.00 77 LYS A C 1
ATOM 637 O O . LYS A 1 77 ? -6.593 13.235 3.888 1.00 89.00 77 LYS A O 1
ATOM 642 N N . GLY A 1 78 ? -5.951 11.154 3.343 1.00 87.62 78 GLY A N 1
ATOM 643 C CA . GLY A 1 78 ? -4.544 11.286 3.728 1.00 87.62 78 GLY A CA 1
ATOM 644 C C . GLY A 1 78 ? -4.144 10.529 5.000 1.00 87.62 78 GLY A C 1
ATOM 645 O O . GLY A 1 78 ? -4.975 9.995 5.738 1.00 87.62 78 GLY A O 1
ATOM 646 N N . ILE A 1 79 ? -2.830 10.500 5.265 1.00 91.06 79 ILE A N 1
ATOM 647 C CA . ILE A 1 79 ? -2.210 9.641 6.292 1.00 91.06 79 ILE A CA 1
ATOM 648 C C . ILE A 1 79 ? -2.700 9.932 7.714 1.00 91.06 79 ILE A C 1
ATOM 650 O O . ILE A 1 79 ? -2.934 9.007 8.486 1.00 91.06 79 ILE A O 1
ATOM 654 N N . ASN A 1 80 ? -2.918 11.201 8.066 1.00 89.81 80 ASN A N 1
ATOM 655 C CA . ASN A 1 80 ? -3.359 11.578 9.414 1.00 89.81 80 ASN A CA 1
ATOM 656 C C . ASN A 1 80 ? -4.739 11.001 9.742 1.00 89.81 80 ASN A C 1
ATOM 658 O O . ASN A 1 80 ? -4.963 10.467 10.829 1.00 89.81 80 ASN A O 1
ATOM 662 N N . THR A 1 81 ? -5.657 11.077 8.782 1.00 85.44 81 THR A N 1
ATOM 663 C CA . THR A 1 81 ? -7.013 10.560 8.933 1.00 85.44 81 THR A CA 1
ATOM 664 C C . THR A 1 81 ? -7.020 9.034 8.904 1.00 85.44 81 THR A C 1
ATOM 666 O O . THR A 1 81 ? -7.635 8.425 9.776 1.00 85.44 81 THR A O 1
ATOM 669 N N . ALA A 1 82 ? -6.269 8.408 7.993 1.00 88.56 82 ALA A N 1
ATOM 670 C CA . ALA A 1 82 ? -6.094 6.955 7.965 1.00 88.56 82 ALA A CA 1
ATOM 671 C C . ALA A 1 82 ? -5.540 6.405 9.293 1.00 88.56 82 ALA A C 1
ATOM 673 O O . ALA A 1 82 ? -6.078 5.447 9.845 1.00 88.56 82 ALA A O 1
ATOM 674 N N . ARG A 1 83 ? -4.520 7.060 9.864 1.00 91.38 83 ARG A N 1
ATOM 675 C CA . ARG A 1 83 ? -3.924 6.694 11.158 1.00 91.38 83 ARG A CA 1
ATOM 676 C C . ARG A 1 83 ? -4.923 6.839 12.307 1.00 91.38 83 ARG A C 1
ATOM 678 O O . ARG A 1 83 ? -4.993 5.961 13.163 1.00 91.38 83 ARG A O 1
ATOM 685 N N . MET A 1 84 ? -5.720 7.909 12.314 1.00 89.44 84 MET A N 1
ATOM 686 C CA . MET A 1 84 ? -6.792 8.093 13.298 1.00 89.44 84 MET A CA 1
ATOM 687 C C . MET A 1 84 ? -7.824 6.958 13.220 1.00 89.44 84 MET A C 1
ATOM 689 O O . MET A 1 84 ? -8.161 6.380 14.253 1.00 89.44 84 MET A O 1
ATOM 693 N N . PHE A 1 85 ? -8.288 6.607 12.017 1.00 86.38 85 PHE A N 1
ATOM 694 C CA . PHE A 1 85 ? -9.239 5.510 11.818 1.00 86.38 85 PHE A CA 1
ATOM 695 C C . PHE A 1 85 ? -8.657 4.153 12.224 1.00 86.38 85 PHE A C 1
ATOM 697 O O . PHE A 1 85 ? -9.328 3.409 12.934 1.00 86.38 85 PHE A O 1
ATOM 704 N N . ALA A 1 86 ? -7.402 3.860 11.874 1.00 88.62 86 ALA A N 1
ATOM 705 C CA . ALA A 1 86 ? -6.723 2.632 12.289 1.00 88.62 86 ALA A CA 1
ATOM 706 C C . ALA A 1 86 ? -6.634 2.518 13.823 1.00 88.62 86 ALA A C 1
ATOM 708 O O . ALA A 1 86 ? -6.963 1.486 14.404 1.00 88.62 86 ALA A O 1
ATOM 709 N N . GLN A 1 87 ? -6.259 3.606 14.506 1.00 87.88 87 GLN A N 1
ATOM 710 C CA . GLN A 1 87 ? -6.181 3.637 15.969 1.00 87.88 87 GLN A CA 1
ATOM 711 C C . GLN A 1 87 ? -7.549 3.479 16.637 1.00 87.88 87 GLN A C 1
ATOM 713 O O . GLN A 1 87 ? -7.660 2.779 17.644 1.00 87.88 87 GLN A O 1
ATOM 718 N N . GLN A 1 88 ? -8.585 4.136 16.108 1.00 85.44 88 GLN A N 1
ATOM 719 C CA . GLN A 1 88 ? -9.950 3.989 16.609 1.00 85.44 88 GLN A CA 1
ATOM 720 C C . GLN A 1 88 ? -10.455 2.564 16.388 1.00 85.44 88 GLN A C 1
ATOM 722 O O . GLN A 1 88 ? -10.912 1.946 17.343 1.00 85.44 88 GLN A O 1
ATOM 727 N N . GLY A 1 89 ? -10.292 2.013 15.183 1.00 82.56 89 GLY A N 1
ATOM 728 C CA . GLY A 1 89 ? -10.661 0.636 14.857 1.00 82.56 89 GLY A CA 1
ATOM 729 C C . GLY A 1 89 ? -9.986 -0.378 15.776 1.00 82.56 89 GLY A C 1
ATOM 730 O O . GLY A 1 89 ? -10.667 -1.214 16.361 1.00 82.56 89 GLY A O 1
ATOM 731 N N . ARG A 1 90 ? -8.677 -0.238 16.021 1.00 80.69 90 ARG A N 1
ATOM 732 C CA . ARG A 1 90 ? -7.946 -1.081 16.979 1.00 80.69 90 ARG A CA 1
ATOM 733 C C . ARG A 1 90 ? -8.494 -0.961 18.404 1.00 80.69 90 ARG A C 1
ATOM 735 O O . ARG A 1 90 ? -8.733 -1.974 19.051 1.00 80.69 90 ARG A O 1
ATOM 742 N N . LYS A 1 91 ? -8.709 0.261 18.908 1.00 81.06 91 LYS A N 1
ATOM 743 C CA . LYS A 1 91 ? -9.270 0.480 20.257 1.00 81.06 91 LYS A CA 1
ATOM 744 C C . LYS A 1 91 ? -10.657 -0.140 20.403 1.00 81.06 91 LYS A C 1
ATOM 746 O O . LYS A 1 91 ? -10.950 -0.733 21.436 1.00 81.06 91 LYS A O 1
ATOM 751 N N . LEU A 1 92 ? -11.489 -0.004 19.373 1.00 78.00 92 LEU A N 1
ATOM 752 C CA . LEU A 1 92 ? -12.818 -0.596 19.329 1.00 78.00 92 LEU A CA 1
ATOM 753 C C . LEU A 1 92 ? -12.727 -2.124 19.313 1.00 78.00 92 LEU A C 1
ATOM 755 O O . LEU A 1 92 ? -13.366 -2.754 20.148 1.00 78.00 92 LEU A O 1
ATOM 759 N N . ALA A 1 93 ? -11.868 -2.716 18.480 1.00 76.81 93 ALA A N 1
ATOM 760 C CA . ALA A 1 93 ? -11.645 -4.164 18.438 1.00 76.81 93 ALA A CA 1
ATOM 761 C C . ALA A 1 93 ? -11.207 -4.755 19.795 1.00 76.81 93 ALA A C 1
ATOM 763 O O . ALA A 1 93 ? -11.549 -5.891 20.108 1.00 76.81 93 ALA A O 1
ATOM 764 N N . CYS A 1 94 ? -10.499 -3.987 20.632 1.00 78.00 94 CYS A N 1
ATOM 765 C CA . CYS A 1 94 ? -10.138 -4.401 21.993 1.00 78.00 94 CYS A CA 1
ATOM 766 C C . CYS A 1 94 ? -11.304 -4.363 23.001 1.00 78.00 94 CYS A C 1
ATOM 768 O O . CYS A 1 94 ? -11.177 -4.918 24.091 1.00 78.00 94 CYS A O 1
ATOM 770 N N . SER A 1 95 ? -12.419 -3.696 22.691 1.00 77.56 95 SER A N 1
ATOM 771 C CA . SER A 1 95 ? -13.595 -3.655 23.567 1.00 77.56 95 SER A CA 1
ATOM 772 C C . SER A 1 95 ? -14.526 -4.840 23.293 1.00 77.56 95 SER A C 1
ATOM 774 O O . SER A 1 95 ? -14.770 -5.188 22.143 1.00 77.56 95 SER A O 1
ATOM 776 N N . ILE A 1 96 ? -15.077 -5.455 24.346 1.00 72.50 96 ILE A N 1
ATOM 777 C CA . ILE A 1 96 ? -15.868 -6.698 24.248 1.00 72.50 96 ILE A CA 1
ATOM 778 C C . ILE A 1 96 ? -17.090 -6.539 23.321 1.00 72.50 96 ILE A C 1
ATOM 780 O O . ILE A 1 96 ? -17.351 -7.406 22.493 1.00 72.50 96 ILE A O 1
ATOM 784 N N . GLU A 1 97 ? -17.815 -5.419 23.410 1.00 66.50 97 GLU A N 1
ATOM 785 C CA . GLU A 1 97 ? -19.011 -5.157 22.592 1.00 66.50 97 GLU A CA 1
ATOM 786 C C . GLU A 1 97 ? -18.689 -5.021 21.092 1.00 66.50 97 GLU A C 1
ATOM 788 O O . GLU A 1 97 ? -19.455 -5.463 20.236 1.00 66.50 97 GLU A O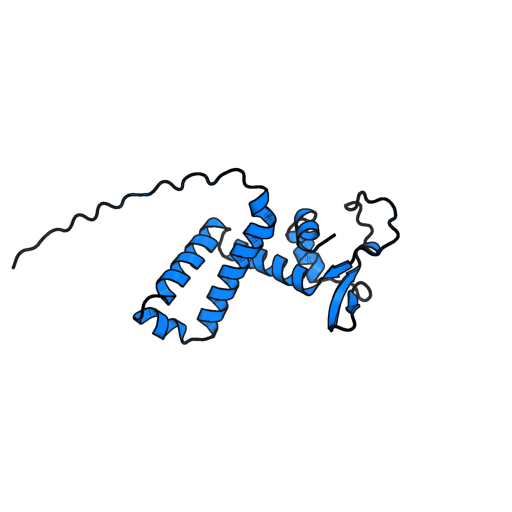 1
ATOM 793 N N . TYR A 1 98 ? -17.533 -4.444 20.757 1.00 64.38 98 TYR A N 1
ATOM 794 C CA . TYR A 1 98 ? -17.075 -4.329 19.373 1.00 64.38 98 TYR A CA 1
ATOM 795 C C . TYR A 1 98 ? -16.314 -5.561 18.886 1.00 64.38 98 TYR A C 1
ATOM 797 O O . TYR A 1 98 ? -16.356 -5.821 17.691 1.00 64.38 98 TYR A O 1
ATOM 805 N N . ALA A 1 99 ? -15.687 -6.356 19.757 1.00 63.28 99 ALA A N 1
ATOM 806 C CA . ALA A 1 99 ? -15.119 -7.655 19.391 1.00 63.28 99 ALA A CA 1
ATOM 807 C C . ALA A 1 99 ? -16.203 -8.599 18.839 1.00 63.28 99 ALA A C 1
ATOM 809 O O . ALA A 1 99 ? -15.960 -9.347 17.896 1.00 63.28 99 ALA A O 1
ATOM 810 N N . ILE A 1 100 ? -17.430 -8.499 19.365 1.00 68.44 100 ILE A N 1
ATOM 811 C CA . ILE A 1 100 ? -18.600 -9.207 18.830 1.00 68.44 100 ILE A CA 1
ATOM 812 C C . ILE A 1 100 ? -18.996 -8.662 17.445 1.00 68.44 100 ILE A C 1
ATOM 814 O O . ILE A 1 100 ? -19.372 -9.446 16.580 1.00 68.44 100 ILE A O 1
ATOM 818 N N . LYS A 1 101 ? -18.873 -7.351 17.185 1.00 61.62 101 LYS A N 1
ATOM 819 C CA . LYS A 1 101 ? -19.148 -6.747 15.860 1.00 61.62 101 LYS A CA 1
ATOM 820 C C . LYS A 1 101 ? -18.078 -7.106 14.817 1.00 61.62 101 LYS A C 1
ATOM 822 O O . LYS A 1 101 ? -18.415 -7.532 13.719 1.00 61.62 101 LYS A O 1
ATOM 827 N N . PHE A 1 102 ? -16.804 -7.080 15.213 1.00 65.19 102 PHE A N 1
ATOM 828 C CA . PHE A 1 102 ? -15.658 -7.517 14.405 1.00 65.19 102 PHE A CA 1
ATOM 829 C C . PHE A 1 102 ? -15.583 -9.036 14.188 1.00 65.19 102 PHE A C 1
ATOM 831 O O . PHE A 1 102 ? -14.666 -9.510 13.523 1.00 65.19 102 PHE A O 1
ATOM 838 N N . SER A 1 103 ? -16.557 -9.807 14.687 1.00 67.50 103 SER A N 1
ATOM 839 C CA . SER A 1 103 ? -16.749 -11.196 14.255 1.00 67.50 103 SER A CA 1
ATOM 840 C C . SER A 1 103 ? -17.065 -11.304 12.759 1.00 67.50 103 SER A C 1
ATOM 842 O O . SER A 1 103 ? -16.922 -12.384 12.189 1.00 67.50 103 SER A O 1
ATOM 844 N N . ASN A 1 104 ? -17.455 -10.194 12.113 1.00 77.56 104 ASN A N 1
ATOM 845 C CA . ASN A 1 104 ? -17.546 -10.094 10.665 1.00 77.56 104 ASN A CA 1
ATOM 846 C C . ASN A 1 104 ? -16.138 -10.106 10.026 1.00 77.56 104 ASN A C 1
ATOM 848 O O . ASN A 1 104 ? -15.397 -9.125 10.163 1.00 77.56 104 ASN A O 1
ATOM 852 N N . PRO A 1 105 ? -15.780 -11.148 9.248 1.00 78.19 105 PRO A N 1
ATOM 853 C CA . PRO A 1 105 ? -14.461 -11.257 8.622 1.00 78.19 105 PRO A CA 1
ATOM 854 C C . PRO A 1 105 ? -14.113 -10.084 7.695 1.00 78.19 105 PRO A C 1
ATOM 856 O O . PRO A 1 105 ? -12.939 -9.761 7.531 1.00 78.19 105 PRO A O 1
ATOM 859 N N . LEU A 1 106 ? -15.118 -9.428 7.104 1.00 82.19 106 LEU A N 1
ATOM 860 C CA . LEU A 1 106 ? -14.916 -8.293 6.199 1.00 82.19 106 LEU A CA 1
ATOM 861 C C . LEU A 1 106 ? -14.450 -7.034 6.937 1.00 82.19 106 LEU A C 1
ATOM 863 O O . LEU A 1 106 ? -13.609 -6.299 6.426 1.00 82.19 106 LEU A O 1
ATOM 867 N N . GLU A 1 107 ? -14.978 -6.781 8.136 1.00 79.50 107 GLU A N 1
ATOM 868 C CA . GLU A 1 107 ? -14.582 -5.625 8.950 1.00 79.50 107 GLU A CA 1
ATOM 869 C C . GLU A 1 107 ? -13.171 -5.817 9.510 1.00 79.50 107 GLU A C 1
ATOM 871 O O . GLU A 1 107 ? -12.357 -4.890 9.484 1.00 79.50 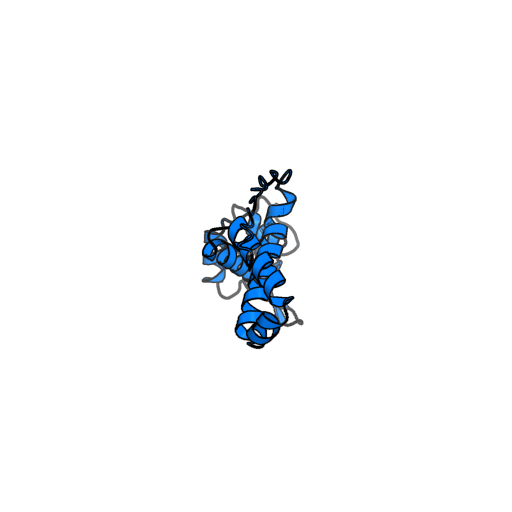107 GLU A O 1
ATOM 876 N N . GLN A 1 108 ? -12.852 -7.048 9.925 1.00 80.38 108 GLN A N 1
ATOM 877 C CA . GLN A 1 108 ? -11.506 -7.429 10.342 1.00 80.38 108 GLN A CA 1
ATOM 878 C C . GLN A 1 108 ? -10.486 -7.248 9.217 1.00 80.38 108 GLN A C 1
ATOM 880 O O . GLN A 1 108 ? -9.460 -6.600 9.420 1.00 80.38 108 GLN A O 1
ATOM 885 N N . ASP A 1 109 ? -10.783 -7.761 8.025 1.00 86.81 109 ASP A N 1
ATOM 886 C CA . ASP A 1 109 ? -9.926 -7.611 6.847 1.00 86.81 109 ASP A CA 1
ATOM 887 C C . ASP A 1 109 ? -9.753 -6.133 6.452 1.00 86.81 109 ASP A C 1
ATOM 889 O O . ASP A 1 109 ? -8.638 -5.692 6.172 1.00 86.81 109 ASP A O 1
ATOM 893 N N . ALA A 1 110 ? -10.813 -5.320 6.519 1.00 86.31 110 ALA A N 1
ATOM 894 C CA . ALA A 1 110 ? -10.730 -3.887 6.241 1.00 86.31 110 ALA A CA 1
ATOM 895 C C . ALA A 1 110 ? -9.810 -3.139 7.224 1.00 86.31 110 ALA A C 1
ATOM 897 O O . ALA A 1 110 ? -8.997 -2.314 6.794 1.00 86.31 110 ALA A O 1
ATOM 898 N N . LEU A 1 111 ? -9.890 -3.441 8.526 1.00 88.31 111 LEU A N 1
ATOM 899 C CA . LEU A 1 111 ? -8.997 -2.853 9.529 1.00 88.31 111 LEU A CA 1
ATOM 900 C C . LEU A 1 111 ? -7.545 -3.275 9.302 1.00 88.31 111 LEU A C 1
ATOM 902 O O . LEU A 1 111 ? -6.661 -2.421 9.314 1.00 88.31 111 LEU A O 1
ATOM 906 N N . VAL A 1 112 ? -7.301 -4.563 9.046 1.00 89.75 112 VAL A N 1
ATOM 907 C CA . VAL A 1 112 ? -5.954 -5.087 8.775 1.00 89.75 112 VAL A CA 1
ATOM 908 C C . VAL A 1 112 ? -5.354 -4.417 7.539 1.00 89.75 112 VAL A C 1
ATOM 910 O O . VAL A 1 112 ? -4.210 -3.968 7.579 1.00 89.75 112 VAL A O 1
ATOM 913 N N . ARG A 1 113 ? -6.128 -4.262 6.458 1.00 91.88 113 ARG A N 1
ATOM 914 C CA . ARG A 1 113 ? -5.683 -3.553 5.246 1.00 91.88 113 ARG A CA 1
ATOM 915 C C . ARG A 1 113 ? -5.347 -2.092 5.518 1.00 91.88 113 ARG A C 1
ATOM 917 O O . ARG A 1 113 ? -4.356 -1.596 4.990 1.00 91.88 113 ARG A O 1
ATOM 924 N N . LEU A 1 114 ? -6.139 -1.405 6.341 1.00 92.19 114 LEU A N 1
ATOM 925 C CA . LEU A 1 114 ? -5.862 -0.023 6.724 1.00 92.19 114 LEU A CA 1
ATOM 926 C C . LEU A 1 114 ? -4.596 0.087 7.590 1.00 92.19 114 LEU A C 1
ATOM 928 O O . LEU A 1 114 ? -3.772 0.967 7.349 1.00 92.19 114 LEU A O 1
ATOM 932 N N . GLU A 1 115 ? -4.409 -0.809 8.563 1.00 91.44 115 GLU A N 1
ATOM 933 C CA . GLU A 1 115 ? -3.193 -0.862 9.387 1.00 91.44 115 GLU A CA 1
ATOM 934 C C . GLU A 1 115 ? -1.946 -1.138 8.529 1.00 91.44 115 GLU A C 1
ATOM 936 O O . GLU A 1 115 ? -0.932 -0.451 8.674 1.00 91.44 115 GLU A O 1
ATOM 941 N N . MET A 1 116 ? -2.037 -2.081 7.586 1.00 93.12 116 MET A N 1
ATOM 942 C CA . MET A 1 116 ? -0.977 -2.349 6.611 1.00 93.12 116 MET A CA 1
ATOM 943 C C . MET A 1 116 ? -0.682 -1.123 5.745 1.00 93.12 116 MET A C 1
ATOM 945 O O . MET A 1 116 ? 0.484 -0.790 5.549 1.00 93.12 116 MET A O 1
ATOM 949 N N . ALA A 1 117 ? -1.714 -0.421 5.272 1.00 93.00 117 ALA A N 1
ATOM 950 C CA . ALA A 1 117 ? -1.546 0.761 4.437 1.00 93.00 117 ALA A CA 1
ATOM 951 C C . ALA A 1 117 ? -0.818 1.901 5.162 1.00 93.00 117 ALA A C 1
ATOM 953 O O . ALA A 1 117 ? 0.048 2.554 4.578 1.00 93.00 117 ALA A O 1
ATOM 954 N N . VAL A 1 118 ? -1.125 2.114 6.446 1.00 92.81 118 VAL A N 1
ATOM 955 C CA . VAL A 1 118 ? -0.416 3.085 7.295 1.00 92.81 118 VAL A CA 1
ATOM 956 C C . VAL A 1 118 ? 1.045 2.672 7.473 1.00 92.81 118 VAL A C 1
ATOM 958 O O . VAL A 1 118 ? 1.935 3.498 7.280 1.00 92.81 118 VAL A O 1
ATOM 961 N N . SER A 1 119 ? 1.304 1.395 7.769 1.00 92.31 119 SER A N 1
ATOM 962 C CA . SER A 1 119 ? 2.671 0.882 7.910 1.00 92.31 119 SER A CA 1
ATOM 963 C C . SER A 1 119 ? 3.482 1.031 6.621 1.00 92.31 119 SER A C 1
ATOM 965 O O . SER A 1 119 ? 4.644 1.421 6.668 1.00 92.31 119 SER A O 1
ATOM 967 N N . ASP A 1 120 ? 2.890 0.733 5.467 1.00 91.88 120 ASP A N 1
ATOM 968 C CA . ASP A 1 120 ? 3.546 0.884 4.168 1.00 91.88 120 ASP A CA 1
ATOM 969 C C . ASP A 1 120 ? 3.855 2.341 3.851 1.00 91.88 120 ASP A C 1
ATOM 971 O O . ASP A 1 120 ? 4.942 2.648 3.367 1.00 91.88 120 ASP A O 1
ATOM 975 N N . TYR A 1 121 ? 2.929 3.250 4.158 1.00 90.12 121 TYR A N 1
ATOM 976 C CA . TYR A 1 121 ? 3.169 4.679 4.014 1.00 90.12 121 TYR A CA 1
ATOM 977 C C . TYR A 1 121 ? 4.368 5.124 4.861 1.00 90.12 121 TYR A C 1
ATOM 979 O O . TYR A 1 121 ? 5.253 5.815 4.356 1.00 90.12 121 TYR A O 1
ATOM 987 N N . ASP A 1 122 ? 4.443 4.686 6.119 1.00 88.94 122 ASP A N 1
ATOM 988 C CA . ASP A 1 122 ? 5.564 4.992 7.010 1.00 88.94 122 ASP A CA 1
ATOM 989 C C . ASP A 1 122 ? 6.882 4.355 6.508 1.00 88.94 122 ASP A C 1
ATOM 991 O O . ASP A 1 122 ? 7.942 4.969 6.605 1.00 88.94 122 ASP A O 1
ATOM 995 N N . LEU A 1 123 ? 6.853 3.176 5.879 1.00 88.62 123 LEU A N 1
ATOM 996 C CA . LEU A 1 123 ? 8.037 2.591 5.228 1.00 88.62 123 LEU A CA 1
ATOM 997 C C . LEU A 1 123 ? 8.492 3.411 4.010 1.00 88.62 123 LEU A C 1
ATOM 999 O O . LEU A 1 123 ? 9.692 3.626 3.802 1.00 88.62 123 LEU A O 1
ATOM 1003 N N . ILE A 1 124 ? 7.546 3.895 3.202 1.00 85.44 124 ILE A N 1
ATOM 1004 C CA . ILE A 1 124 ? 7.837 4.685 2.004 1.00 85.44 124 ILE A CA 1
ATOM 1005 C C . ILE A 1 124 ? 8.311 6.091 2.385 1.00 85.44 124 ILE A C 1
ATOM 1007 O O . ILE A 1 124 ? 9.285 6.557 1.803 1.00 85.44 124 ILE A O 1
ATOM 1011 N N . PHE A 1 125 ? 7.716 6.760 3.370 1.00 84.25 125 PHE A N 1
ATOM 1012 C CA . PHE A 1 125 ? 7.970 8.185 3.634 1.00 84.25 125 PHE A CA 1
ATOM 1013 C C . PHE A 1 125 ? 8.513 8.496 5.035 1.00 84.25 125 PHE A C 1
ATOM 1015 O O . PHE A 1 125 ? 9.154 9.526 5.223 1.00 84.25 125 PHE A O 1
ATOM 1022 N N . GLY A 1 126 ? 8.344 7.606 6.011 1.00 70.31 126 GLY A N 1
ATOM 1023 C CA . GLY A 1 126 ? 8.662 7.849 7.424 1.00 70.31 126 GLY A CA 1
ATOM 1024 C C . GLY A 1 126 ? 10.152 8.000 7.751 1.00 70.31 126 GLY A C 1
ATOM 1025 O O . GLY A 1 126 ? 10.488 8.573 8.780 1.00 70.31 126 GLY A O 1
ATOM 1026 N N . ALA A 1 127 ? 11.066 7.582 6.869 1.00 58.16 127 ALA A N 1
ATOM 1027 C CA . ALA A 1 127 ? 12.496 7.886 7.021 1.00 58.16 127 ALA A CA 1
ATOM 1028 C C . ALA A 1 127 ? 12.865 9.335 6.623 1.00 58.16 127 ALA A C 1
ATOM 1030 O O . ALA A 1 127 ? 13.982 9.774 6.892 1.00 58.16 127 ALA A O 1
ATOM 1031 N N . LEU A 1 128 ? 11.954 10.070 5.971 1.00 52.28 128 LEU A N 1
ATOM 1032 C CA . LEU A 1 128 ? 12.152 11.454 5.518 1.00 52.28 128 LEU A CA 1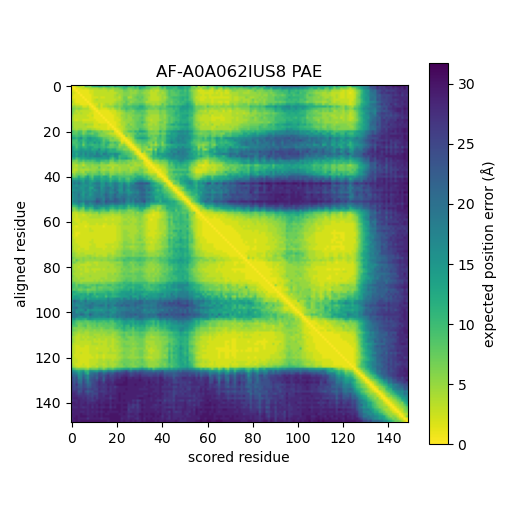
ATOM 1033 C C . LEU A 1 128 ? 11.419 12.488 6.389 1.00 52.28 128 LEU A C 1
ATOM 1035 O O . LEU A 1 128 ? 11.689 13.681 6.255 1.00 52.28 128 LEU A O 1
ATOM 1039 N N . GLU A 1 129 ? 10.541 12.067 7.305 1.00 45.22 129 GLU A N 1
ATOM 1040 C CA . GLU A 1 129 ? 9.890 12.979 8.250 1.00 45.22 129 GLU A CA 1
ATOM 1041 C C . GLU A 1 129 ? 10.780 13.212 9.477 1.00 45.22 129 GLU A C 1
ATOM 1043 O O . GLU A 1 129 ? 10.749 12.509 10.489 1.00 45.22 129 GLU A O 1
ATOM 1048 N N . SER A 1 130 ? 11.599 14.256 9.389 1.00 40.75 130 SER A N 1
ATOM 1049 C CA . SER A 1 130 ? 12.214 14.880 10.549 1.00 40.75 130 SER A CA 1
ATOM 1050 C C . SER A 1 130 ? 11.131 15.412 11.499 1.00 40.75 130 SER A C 1
ATOM 1052 O O . SER A 1 130 ? 10.533 16.457 11.279 1.00 40.75 130 SER A O 1
ATOM 1054 N N . LYS A 1 131 ? 10.978 14.687 12.613 1.00 39.12 131 LYS A N 1
ATOM 1055 C CA . LYS A 1 131 ? 10.235 14.996 13.848 1.00 39.12 131 LYS A CA 1
ATOM 1056 C C . LYS A 1 131 ? 8.702 15.099 13.725 1.00 39.12 131 LYS A C 1
ATOM 1058 O O . LYS A 1 131 ? 8.185 15.902 12.954 1.00 39.12 131 LYS A O 1
ATOM 1063 N N . PRO A 1 132 ? 7.953 14.389 14.592 1.00 45.50 132 PRO A N 1
ATOM 1064 C CA . PRO A 1 132 ? 6.526 14.627 14.733 1.00 45.50 132 PRO A CA 1
ATOM 1065 C C . PRO A 1 132 ? 6.307 16.056 15.240 1.00 45.50 132 PRO A C 1
ATOM 1067 O O . PRO A 1 132 ? 6.820 16.436 16.296 1.00 45.50 132 PRO A O 1
ATOM 1070 N N . TYR A 1 133 ? 5.524 16.847 14.506 1.00 40.03 133 TYR A N 1
ATOM 1071 C CA . TYR A 1 133 ? 4.889 18.016 15.102 1.00 40.03 133 TYR A CA 1
ATOM 1072 C C . TYR A 1 133 ? 3.999 17.512 16.244 1.00 40.03 133 TYR A C 1
ATOM 1074 O O . TYR A 1 133 ? 3.185 16.610 16.013 1.00 40.03 133 TYR A O 1
ATOM 1082 N N . PRO A 1 134 ? 4.144 18.032 17.475 1.00 42.84 134 PRO A N 1
ATOM 1083 C CA . PRO A 1 134 ? 3.264 17.641 18.559 1.00 42.84 134 PRO A CA 1
ATOM 1084 C C . PRO A 1 134 ? 1.836 17.998 18.155 1.00 42.84 134 PRO A C 1
ATOM 1086 O O . PRO A 1 134 ? 1.515 19.160 17.902 1.00 42.84 134 PRO A O 1
ATOM 1089 N N . ILE A 1 135 ? 0.985 16.979 18.063 1.00 50.06 135 ILE A N 1
ATOM 1090 C CA . ILE A 1 135 ? -0.455 17.164 17.932 1.00 50.06 135 ILE A CA 1
ATOM 1091 C C . ILE A 1 135 ? -0.882 17.943 19.184 1.00 50.06 135 ILE A C 1
ATOM 1093 O O . ILE A 1 135 ? -0.627 17.461 20.290 1.00 50.06 135 ILE A O 1
ATOM 1097 N N . PRO A 1 136 ? -1.491 19.135 19.065 1.00 41.22 136 PRO A N 1
ATOM 1098 C CA . PRO A 1 136 ? -1.981 19.841 20.235 1.00 41.22 136 PRO A CA 1
ATOM 1099 C C . PRO A 1 136 ? -3.092 19.002 20.867 1.00 41.22 136 PRO A C 1
ATOM 1101 O O . PRO A 1 136 ? -4.170 18.840 20.290 1.00 41.22 136 PRO A O 1
ATOM 1104 N N . GLU A 1 137 ? -2.822 18.446 22.048 1.00 42.06 137 GLU A N 1
ATOM 1105 C CA . GLU A 1 137 ? -3.836 17.803 22.875 1.00 42.06 137 GLU A CA 1
ATOM 1106 C C . GLU A 1 137 ? -4.943 18.820 23.165 1.00 42.06 137 GLU A C 1
ATOM 1108 O O . GLU A 1 137 ? -4.783 19.746 23.964 1.00 42.06 137 GLU A O 1
ATOM 1113 N N . ARG A 1 138 ? -6.101 18.658 22.521 1.00 47.94 138 ARG A N 1
ATOM 1114 C CA . ARG A 1 138 ? -7.317 19.322 22.981 1.00 47.94 138 ARG A CA 1
ATOM 1115 C C . ARG A 1 138 ? -7.753 18.621 24.261 1.00 47.94 138 ARG A C 1
ATOM 1117 O O . ARG A 1 138 ? -8.367 17.559 24.218 1.00 47.94 138 ARG A O 1
ATOM 1124 N N . LYS A 1 139 ? -7.413 19.214 25.406 1.00 42.84 139 LYS A N 1
ATOM 1125 C CA . LYS A 1 139 ? -7.998 18.847 26.698 1.00 42.84 139 LYS A CA 1
ATOM 1126 C C . LYS A 1 139 ? -9.491 19.165 26.645 1.00 42.84 139 LYS A C 1
ATOM 1128 O O . LYS A 1 139 ? -9.876 20.329 26.670 1.00 42.84 139 LYS A O 1
ATOM 1133 N N . TYR A 1 140 ? -10.326 18.137 26.554 1.00 42.16 140 TYR A N 1
ATOM 1134 C CA . TYR A 1 140 ? -11.757 18.279 26.791 1.00 42.16 140 TYR A CA 1
ATOM 1135 C C . TYR A 1 140 ? -11.986 18.198 28.300 1.00 42.16 140 TYR A C 1
ATOM 1137 O O . TYR A 1 140 ? -11.854 17.133 28.900 1.00 42.16 140 TYR A O 1
ATOM 1145 N N . THR A 1 141 ? -12.292 19.328 28.933 1.00 38.91 141 THR A N 1
ATOM 1146 C CA . THR A 1 141 ? -12.784 19.356 30.312 1.00 38.91 141 THR A CA 1
ATOM 1147 C C . THR A 1 141 ? -14.231 18.874 30.302 1.00 38.91 141 THR A C 1
ATOM 1149 O O . THR A 1 141 ? -15.133 19.594 29.880 1.00 38.91 141 THR A O 1
ATOM 1152 N N . VAL A 1 142 ? -14.462 17.640 30.746 1.00 41.66 142 VAL A N 1
ATOM 1153 C CA . VAL A 1 142 ? -15.816 17.134 30.991 1.00 41.66 142 VAL A CA 1
ATOM 1154 C C . VAL A 1 142 ? -16.291 17.720 32.320 1.00 41.66 142 VAL A C 1
ATOM 1156 O O . VAL A 1 142 ? -15.825 17.314 33.381 1.00 41.66 142 VAL A O 1
ATOM 1159 N N . GLN A 1 143 ? -17.189 18.707 32.275 1.00 40.12 143 GLN A N 1
ATOM 1160 C CA . GLN A 1 143 ? -17.906 19.163 33.466 1.00 40.12 143 GLN A CA 1
ATOM 1161 C C . GLN A 1 143 ? -19.058 18.198 33.748 1.00 40.12 143 GLN A C 1
ATOM 1163 O O . GLN A 1 143 ? -20.091 18.230 33.079 1.00 40.12 143 GLN A O 1
ATOM 1168 N N . VAL A 1 144 ? -18.873 17.326 34.735 1.00 42.41 144 VAL A N 1
ATOM 1169 C CA . VAL A 1 144 ? -19.939 16.455 35.236 1.00 42.41 144 VAL A CA 1
ATOM 1170 C C . VAL A 1 144 ? -20.859 17.304 36.113 1.00 42.41 144 VAL A C 1
ATOM 1172 O O . VAL A 1 144 ? -20.471 17.718 37.203 1.00 42.41 144 VAL A O 1
ATOM 1175 N N . HIS A 1 145 ? -22.072 17.589 35.636 1.00 37.81 145 HIS A N 1
ATOM 1176 C CA . HIS A 1 145 ? -23.124 18.141 36.487 1.00 37.81 145 HIS A CA 1
ATOM 1177 C C . HIS A 1 145 ? -23.743 16.994 37.283 1.00 37.81 145 HIS A C 1
ATOM 1179 O O . HIS A 1 145 ? -24.410 16.127 36.721 1.00 37.81 145 HIS A O 1
ATOM 1185 N N . ASN A 1 146 ? -23.493 16.988 38.589 1.00 41.91 146 ASN A N 1
ATOM 1186 C CA . ASN A 1 146 ? -24.102 16.045 39.515 1.00 41.91 146 ASN A CA 1
ATOM 1187 C C . ASN A 1 146 ? -25.539 16.512 39.792 1.00 41.91 146 ASN A C 1
ATOM 1189 O O . ASN A 1 146 ? -25.749 17.460 40.548 1.00 41.91 146 ASN A O 1
ATOM 1193 N N . TRP A 1 147 ? -26.525 15.883 39.156 1.00 43.69 147 TRP A N 1
ATOM 1194 C CA . TRP A 1 147 ? -27.927 16.046 39.535 1.00 43.69 147 TRP A CA 1
ATOM 1195 C C . TRP A 1 147 ? -28.213 15.018 40.626 1.00 43.69 147 TRP A C 1
ATOM 1197 O O . TRP A 1 147 ? -28.378 13.835 40.340 1.00 43.69 147 TRP A O 1
ATOM 1207 N N . GLY A 1 148 ? -28.155 15.467 41.880 1.00 46.22 148 GLY A N 1
ATOM 1208 C CA . GLY A 1 148 ? -28.453 14.627 43.035 1.00 46.22 148 GLY A CA 1
ATOM 1209 C C . GLY A 1 148 ? -29.904 14.146 43.021 1.00 46.22 148 GLY A C 1
ATOM 1210 O O . GLY A 1 148 ? -30.810 14.933 42.745 1.00 46.22 148 GLY A O 1
ATOM 1211 N N . TYR A 1 149 ? -30.086 12.870 43.351 1.00 41.22 149 TYR A N 1
ATOM 1212 C CA . TYR A 1 149 ? -31.334 12.274 43.818 1.00 41.22 149 TYR A CA 1
ATOM 1213 C C . TYR A 1 149 ? -31.024 11.420 45.043 1.00 41.22 149 TYR A C 1
ATOM 1215 O O . TYR A 1 149 ? -29.993 10.707 45.002 1.00 41.22 149 TYR A O 1
#

Solvent-accessible surface area (backbone at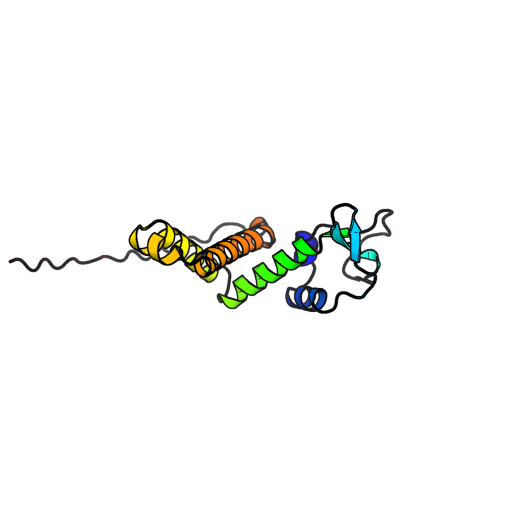oms only — not comparable to full-atom values): 9018 Å² total; per-residue (Å²): 105,52,42,59,59,49,56,73,74,40,56,70,69,55,52,53,53,45,70,76,63,65,58,91,83,39,61,45,74,47,98,83,74,46,46,21,37,45,51,74,82,46,91,48,89,80,57,92,62,73,97,65,100,64,82,42,53,23,50,42,65,59,36,52,49,50,52,52,20,53,51,55,27,53,77,44,77,28,64,72,49,36,50,50,50,38,54,50,52,52,57,42,50,74,34,73,80,38,39,64,60,48,67,40,67,66,58,44,50,51,48,52,52,47,46,50,18,51,53,47,49,42,69,66,48,50,88,72,61,83,68,84,75,80,75,80,78,79,82,77,83,80,83,80,80,84,79,85,129

pLDDT: mean 71.04, std 17.25, range [37.81, 93.12]

Foldseek 3Di:
DELLVVPLLDDLVVLVVCLVCVDDPQWDQDPVRWTWGFCVVDPPPSPPDDDDPDTPTYGSVVNVLLSVLVVLQVVLVHLVSLVVVLVVLVVQCPDPVSVVVPVPPVSVVVSVSSVSSNVSVCVNPVVPDDDDDPDPPPDDDDDDDDPDD

Nearest PDB structures (foldseek):
  7c7a-assembly1_B  TM=3.426E-01  e=3.157E+00  Saccharomyces cerevisiae S288C
  4lun-assembly1_U  TM=3.408E-01  e=6.009E+00  Saccharomyces cerevisiae S288C